Protein AF-Q0U1S1-F1 (afdb_monomer)

Mean predicted aligned error: 14.17 Å

Foldseek 3Di:
DDDDDPVVVVVVVPDDDDPVNDDDPDDDDDPPDDQADQDPVRDTDGDPVPDDDDDADPVHDPPDPDDPDPPDDPDPPDDPVSVCVVCVVVPVDDDPPPPPDDPDPDDDDPDDDDPDDDD

Secondary structure (DSSP, 8-state):
--PPPHHHHHHHTTSPPPTTTS-TT-----S----EEE-TTS-EEE-TTTS---PPPTT-STT------SS-----PPPHHHHHHHHHHTTSS-------S---TTPPPP---------

Solvent-accessible surface area (backbone atoms only — not comparable to full-atom values): 8631 Å² total; per-residue (Å²): 132,94,75,71,55,80,76,54,49,64,56,59,74,72,51,84,86,48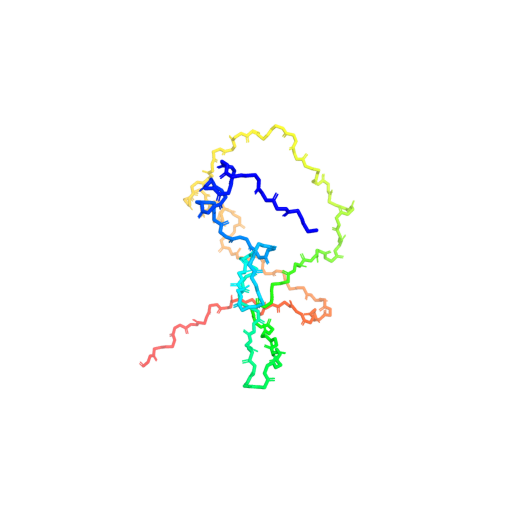,69,86,78,50,64,92,87,55,83,74,84,84,83,84,71,76,47,54,48,70,44,99,84,70,50,77,46,77,36,74,90,59,54,86,81,84,87,73,63,92,81,56,73,86,78,52,87,76,63,86,77,67,88,76,74,84,70,79,77,77,50,75,64,56,51,53,51,52,46,48,73,71,65,65,63,83,84,76,77,82,75,90,58,83,81,66,94,79,66,79,77,78,90,71,90,69,78,82,77,79,128

Radius of gyration: 27.04 Å; Cα contacts (8 Å, |Δi|>4): 31; chains: 1; bounding box: 55×60×64 Å

Structure (mmCIF, N/CA/C/O backbone):
data_AF-Q0U1S1-F1
#
_entry.id   AF-Q0U1S1-F1
#
loop_
_atom_site.group_PDB
_atom_site.id
_atom_site.type_symbol
_atom_site.label_atom_id
_atom_site.label_alt_id
_atom_site.label_comp_id
_atom_site.label_asym_id
_atom_site.label_entity_id
_atom_site.label_seq_id
_atom_site.pdbx_PDB_ins_code
_atom_site.Cartn_x
_atom_site.Cartn_y
_atom_site.Cartn_z
_atom_site.occupancy
_atom_site.B_iso_or_equiv
_atom_site.auth_seq_id
_atom_site.auth_comp_id
_atom_site.auth_asym_id
_atom_site.auth_atom_id
_atom_site.pdbx_PDB_model_num
ATOM 1 N N . MET A 1 1 ? -12.472 21.181 28.004 1.00 53.22 1 MET A N 1
ATOM 2 C CA . MET A 1 1 ? -13.151 20.145 27.190 1.00 53.22 1 MET A CA 1
ATOM 3 C C . MET A 1 1 ? -14.212 20.838 26.345 1.00 53.22 1 MET A C 1
ATOM 5 O O . MET A 1 1 ? -15.164 21.353 26.917 1.00 53.22 1 MET A O 1
ATOM 9 N N . PHE A 1 2 ? -14.015 20.954 25.030 1.00 59.69 2 PHE A N 1
ATOM 10 C CA . PHE A 1 2 ? -14.961 21.655 24.153 1.00 59.69 2 PHE A CA 1
ATOM 11 C C . PHE A 1 2 ? -16.276 20.865 24.080 1.00 59.69 2 PHE A C 1
ATOM 13 O O . PHE A 1 2 ? -16.295 19.739 23.588 1.00 59.69 2 PHE A O 1
ATOM 20 N N . LYS A 1 3 ? -17.364 21.423 24.624 1.00 61.31 3 LYS A N 1
ATOM 21 C CA . LYS A 1 3 ? -18.711 20.847 24.522 1.00 61.31 3 LYS A CA 1
ATOM 22 C C . LYS A 1 3 ? -19.432 21.520 23.358 1.00 61.31 3 LYS A C 1
ATOM 24 O O . LYS A 1 3 ? -19.480 22.743 23.295 1.00 61.31 3 LYS A O 1
ATOM 29 N N . ALA A 1 4 ? -19.967 20.725 22.436 1.00 65.75 4 ALA A N 1
ATOM 30 C CA . ALA A 1 4 ? -20.761 21.250 21.332 1.00 65.75 4 ALA A CA 1
ATOM 31 C C . ALA A 1 4 ? -22.046 21.912 21.857 1.00 65.75 4 ALA A C 1
ATOM 33 O O . ALA A 1 4 ? -22.696 21.384 22.759 1.00 65.75 4 ALA A O 1
ATOM 34 N N . THR A 1 5 ? -22.427 23.046 21.271 1.00 74.69 5 THR A N 1
ATOM 35 C CA . THR A 1 5 ? -23.701 23.728 21.528 1.00 74.69 5 THR A CA 1
ATOM 36 C C . THR A 1 5 ? -24.884 22.851 21.094 1.00 74.69 5 THR A C 1
ATOM 38 O O . THR A 1 5 ? -24.787 22.105 20.118 1.00 74.69 5 THR A O 1
ATOM 41 N N . ALA A 1 6 ? -26.015 22.945 21.803 1.00 74.00 6 ALA A N 1
ATOM 42 C CA . ALA A 1 6 ? -27.189 22.072 21.648 1.00 74.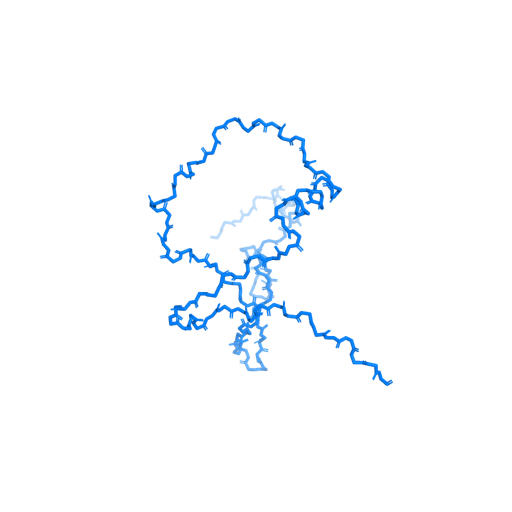00 6 ALA A CA 1
ATOM 43 C C . ALA A 1 6 ? -27.649 21.778 20.193 1.00 74.00 6 ALA A C 1
ATOM 45 O O . ALA A 1 6 ? -27.941 20.613 19.900 1.00 74.00 6 ALA A O 1
ATOM 46 N N . PRO A 1 7 ? -27.687 22.744 19.248 1.00 71.50 7 PRO A N 1
ATOM 47 C CA . PRO A 1 7 ? -28.027 22.438 17.854 1.00 71.50 7 PRO A CA 1
ATOM 48 C C . PRO A 1 7 ? -26.933 21.638 17.124 1.00 71.50 7 PRO A C 1
ATOM 50 O O . PRO A 1 7 ? -27.235 20.688 16.398 1.00 71.50 7 PRO A O 1
ATOM 53 N N . LEU A 1 8 ? -25.657 21.955 17.362 1.00 70.69 8 LEU A N 1
ATOM 54 C CA . LEU A 1 8 ? -24.514 21.294 16.726 1.00 70.69 8 LEU A CA 1
ATOM 55 C C . LEU A 1 8 ? -24.353 19.844 17.209 1.00 70.69 8 LEU A C 1
ATOM 57 O O . LEU A 1 8 ? -23.957 18.962 16.446 1.00 70.69 8 LEU A O 1
ATOM 61 N N . GLN A 1 9 ? -24.732 19.568 18.458 1.00 69.62 9 GLN A N 1
ATOM 62 C CA . GLN A 1 9 ? -24.668 18.235 19.054 1.00 69.62 9 GLN A CA 1
ATOM 63 C C . GLN A 1 9 ? -25.527 17.201 18.295 1.00 69.62 9 GLN A C 1
ATOM 65 O O . GLN A 1 9 ? -25.127 16.042 18.166 1.00 69.62 9 GLN A O 1
ATOM 70 N N . LYS A 1 10 ? -26.678 17.614 17.733 1.00 73.12 10 LYS A N 1
ATOM 71 C CA . LYS A 1 10 ? -27.540 16.745 16.905 1.00 73.12 10 LYS A CA 1
ATOM 72 C C . LYS A 1 10 ? -26.942 16.462 15.521 1.00 73.12 10 LYS A C 1
ATOM 74 O O . LYS A 1 10 ? -27.089 15.347 15.026 1.00 73.12 10 LYS A O 1
ATOM 79 N N . MET A 1 11 ? -26.250 17.430 14.914 1.00 72.88 11 MET A N 1
ATOM 80 C CA . MET A 1 11 ? -25.585 17.258 13.613 1.00 72.88 11 MET A CA 1
ATOM 81 C C . MET A 1 11 ? -24.329 16.385 13.713 1.00 72.88 11 MET A C 1
ATOM 83 O O . MET A 1 11 ? -24.132 15.504 12.879 1.00 72.88 11 MET A O 1
ATOM 87 N N . LEU A 1 12 ? -23.518 16.562 14.762 1.00 76.94 12 LEU A N 1
ATOM 88 C CA . LEU A 1 12 ? -22.283 15.793 14.966 1.00 76.94 12 LEU A CA 1
ATOM 89 C C . LEU A 1 12 ? -22.529 14.280 15.097 1.00 76.94 12 LEU A C 1
ATOM 91 O O . LEU A 1 12 ? -21.716 13.498 14.617 1.00 76.94 12 LEU A O 1
ATOM 95 N N . ARG A 1 13 ? -23.668 13.855 15.668 1.00 78.75 13 ARG A N 1
ATOM 96 C CA . ARG A 1 13 ? -24.053 12.430 15.771 1.00 78.75 13 ARG A CA 1
ATOM 97 C C . ARG A 1 13 ? -2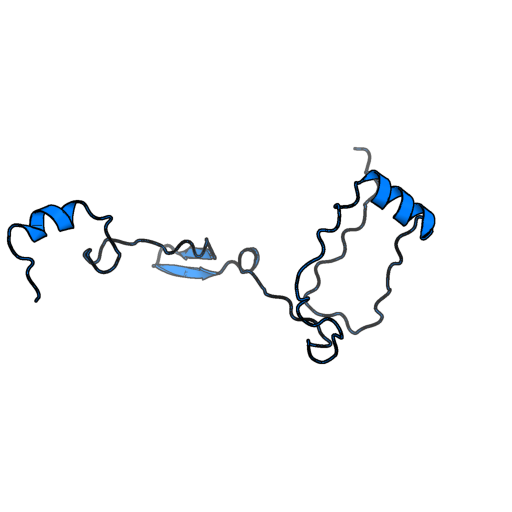4.298 11.740 14.425 1.00 78.75 13 ARG A C 1
ATOM 99 O O . ARG A 1 13 ? -24.346 10.515 14.397 1.00 78.75 13 ARG A O 1
ATOM 106 N N . ARG A 1 14 ? -24.506 12.496 13.343 1.00 84.69 14 ARG A N 1
ATOM 107 C CA . ARG A 1 14 ? -24.761 11.953 11.997 1.00 84.69 14 ARG A CA 1
ATOM 108 C C . ARG A 1 14 ? -23.499 11.853 11.145 1.00 84.69 14 ARG A C 1
ATOM 110 O O . ARG A 1 14 ? -23.531 11.220 10.095 1.00 84.69 14 ARG A O 1
ATOM 117 N N . LEU A 1 15 ? -22.405 12.485 11.570 1.00 88.81 15 LEU A N 1
ATOM 118 C CA . LEU A 1 15 ? -21.139 12.402 10.855 1.00 88.81 15 LEU A CA 1
ATOM 119 C C . LEU A 1 15 ? -20.487 11.031 11.088 1.00 88.81 15 LEU A C 1
ATOM 121 O O . LEU A 1 15 ? -20.613 10.464 12.175 1.00 88.81 15 LEU A O 1
ATOM 125 N N . PRO A 1 16 ? -19.765 10.491 10.092 1.00 89.50 16 PRO A N 1
ATOM 126 C CA . PRO A 1 16 ? -19.061 9.229 10.245 1.00 89.50 16 PRO A CA 1
ATOM 127 C C . PRO A 1 16 ? -17.998 9.339 11.340 1.00 89.50 16 PRO A C 1
ATOM 129 O O . PRO A 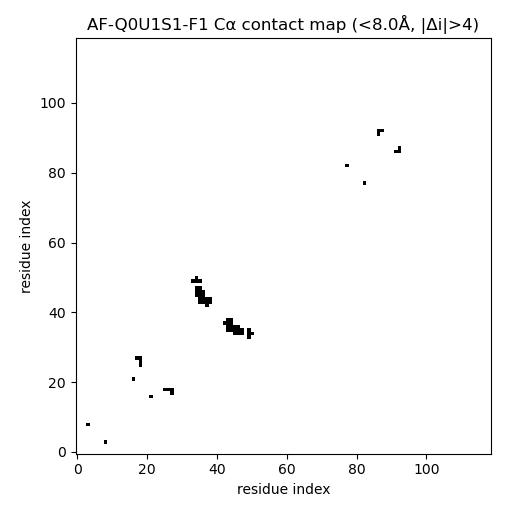1 16 ? -17.141 10.222 11.311 1.00 89.50 16 PRO A O 1
ATOM 132 N N . LEU A 1 17 ? -18.026 8.393 12.279 1.00 90.44 17 LEU A N 1
ATOM 133 C CA . LEU A 1 17 ? -17.155 8.412 13.447 1.00 90.44 17 LEU A CA 1
ATOM 134 C C . LEU A 1 17 ? -15.676 8.285 13.047 1.00 90.44 17 LEU A C 1
ATOM 136 O O . LEU A 1 17 ? -15.269 7.325 12.369 1.00 90.44 17 LEU A O 1
ATOM 140 N N . SER A 1 18 ? -14.869 9.255 13.471 1.00 90.62 18 SER A N 1
ATOM 141 C CA . SER A 1 18 ? -13.414 9.257 13.311 1.00 90.62 18 SER A CA 1
ATOM 142 C C . SER A 1 18 ? -12.710 8.684 14.543 1.00 90.62 18 SER A C 1
ATOM 144 O O . SER A 1 18 ? -13.266 8.630 15.640 1.00 90.62 18 SER A O 1
ATOM 146 N N . THR A 1 19 ? -11.448 8.286 14.378 1.00 92.00 19 THR A N 1
ATOM 147 C CA . THR A 1 19 ? -10.613 7.746 15.467 1.00 92.00 19 THR A CA 1
ATOM 148 C C . THR A 1 19 ? -10.386 8.732 16.613 1.00 92.00 19 THR A C 1
ATOM 150 O O . THR A 1 19 ? -10.038 8.315 17.709 1.00 92.00 19 THR A O 1
ATOM 153 N N . LYS A 1 20 ? -10.560 10.039 16.380 1.00 89.00 20 LYS A N 1
ATOM 154 C CA . LYS A 1 20 ? -10.336 11.094 17.385 1.00 89.00 20 LYS A CA 1
ATOM 155 C C . LYS A 1 20 ? -11.603 11.502 18.134 1.00 89.00 20 LYS A C 1
ATOM 157 O O . LYS A 1 20 ? -11.521 12.252 19.099 1.00 89.00 20 LYS A O 1
ATOM 162 N N . GLN A 1 21 ? -12.761 11.043 17.670 1.00 88.06 21 GLN A N 1
ATOM 163 C CA . GLN A 1 21 ? -14.062 11.340 18.271 1.00 88.06 21 GLN A CA 1
ATOM 164 C C . GLN A 1 21 ? -14.532 10.235 19.222 1.00 88.06 21 GLN A C 1
ATOM 166 O O . GLN A 1 21 ? -15.366 10.487 20.087 1.00 88.06 21 GLN A O 1
ATOM 171 N N . ALA A 1 22 ? -14.031 9.015 19.039 1.00 85.50 22 ALA A N 1
ATOM 172 C CA . ALA A 1 22 ? -14.450 7.844 19.790 1.00 85.50 22 ALA A CA 1
ATOM 173 C C . ALA A 1 22 ? -13.565 7.580 21.023 1.00 85.50 22 ALA A C 1
ATOM 175 O O . ALA A 1 22 ? -12.466 8.118 21.144 1.00 85.50 22 ALA A O 1
ATOM 176 N N . GLY A 1 23 ? -14.060 6.741 21.939 1.00 87.38 23 GLY A N 1
ATOM 177 C CA . GLY A 1 23 ? -13.305 6.263 23.101 1.00 87.38 23 GLY A CA 1
ATOM 178 C C . GLY A 1 23 ? -12.237 5.216 22.752 1.00 87.38 23 GLY A C 1
ATOM 179 O O . GLY A 1 23 ? -11.972 4.940 21.585 1.00 87.38 23 GLY A O 1
ATOM 180 N N . LYS A 1 24 ? -11.644 4.605 23.787 1.00 89.81 24 LYS A N 1
ATOM 181 C CA . LYS A 1 24 ? -10.479 3.704 23.674 1.00 89.81 24 LYS A CA 1
ATOM 182 C C . LYS A 1 24 ? -10.724 2.436 22.843 1.00 89.81 24 LYS A C 1
ATOM 184 O O . LYS A 1 24 ? -9.815 1.987 22.159 1.00 89.81 24 LYS A O 1
ATOM 189 N N . GLU A 1 25 ? -11.947 1.911 22.856 1.00 91.75 25 GLU A N 1
ATOM 190 C CA . GLU A 1 25 ? -12.292 0.633 22.209 1.00 91.75 25 GLU A CA 1
ATOM 191 C C . GLU A 1 25 ? -12.537 0.745 20.697 1.00 91.75 25 GLU A C 1
ATOM 193 O O . GLU A 1 25 ? -12.696 -0.257 20.001 1.00 91.75 25 GLU A O 1
ATOM 198 N N . TYR A 1 26 ? -12.602 1.964 20.156 1.00 94.94 26 TYR A N 1
ATOM 199 C CA . TYR A 1 26 ? -12.901 2.162 18.744 1.00 94.94 26 TYR A CA 1
ATOM 200 C C . TYR A 1 26 ? -11.626 2.233 17.910 1.00 94.94 26 TYR A C 1
ATOM 202 O O . TYR A 1 26 ? -10.949 3.263 17.844 1.00 94.94 26 TYR A O 1
ATOM 210 N N . TYR A 1 27 ? -11.343 1.146 17.200 1.00 93.75 27 TYR A N 1
ATOM 211 C CA . TYR A 1 27 ? -10.306 1.112 16.180 1.00 93.75 27 TYR A CA 1
ATOM 212 C C . TYR A 1 27 ? -10.898 1.326 14.782 1.00 93.75 27 TYR A C 1
ATOM 214 O O . TYR A 1 27 ? -11.868 0.680 14.388 1.00 93.75 27 TYR A O 1
ATOM 222 N N . LYS A 1 28 ? -10.273 2.205 13.993 1.00 95.50 28 LYS A N 1
ATOM 223 C CA . LYS A 1 28 ? -10.601 2.413 12.578 1.00 95.50 28 LYS A CA 1
ATOM 224 C C . LYS A 1 28 ? -9.312 2.558 11.777 1.00 95.50 28 LYS A C 1
ATOM 226 O O . LYS A 1 28 ? -8.489 3.419 12.079 1.00 95.50 28 LYS A O 1
ATOM 231 N N . GLY A 1 29 ? -9.145 1.709 10.764 1.00 94.06 29 GLY A N 1
ATOM 232 C CA . GLY A 1 29 ? -7.955 1.690 9.912 1.00 94.06 29 GLY A CA 1
ATOM 233 C C . GLY A 1 29 ? -7.977 2.731 8.785 1.00 94.06 29 GLY A C 1
ATOM 234 O O . GLY A 1 29 ? -9.034 3.212 8.382 1.00 94.06 29 GLY A O 1
ATOM 235 N N . ASN A 1 30 ? -6.796 3.008 8.222 1.00 95.00 30 ASN A N 1
ATOM 236 C CA . ASN A 1 30 ? -6.575 3.983 7.140 1.00 95.00 30 ASN A CA 1
ATOM 237 C C . ASN A 1 30 ? -6.277 3.327 5.775 1.00 95.00 30 ASN A C 1
ATOM 239 O O . ASN A 1 30 ? -5.553 3.891 4.965 1.00 95.00 30 ASN A O 1
ATOM 243 N N . LYS A 1 31 ? -6.791 2.113 5.523 1.00 95.12 31 LYS A N 1
ATOM 244 C CA . LYS A 1 31 ? -6.562 1.353 4.272 1.00 95.12 31 LYS A CA 1
ATOM 245 C C . LYS A 1 31 ? -5.078 1.109 3.922 1.00 95.12 31 LYS A C 1
ATOM 247 O O . LYS A 1 31 ? -4.726 0.998 2.756 1.00 95.12 31 LYS A O 1
ATOM 252 N N . VAL A 1 32 ? -4.212 0.963 4.927 1.00 92.81 32 VAL A N 1
ATOM 253 C CA . VAL A 1 32 ? -2.771 0.676 4.732 1.00 92.81 32 VAL A CA 1
ATOM 254 C C . VAL A 1 32 ? -2.524 -0.742 4.170 1.00 92.81 32 VAL A C 1
ATOM 256 O O . VAL A 1 32 ? -1.477 -1.020 3.582 1.00 92.81 32 VAL A O 1
ATOM 259 N N . GLY A 1 33 ? -3.518 -1.628 4.279 1.00 93.44 33 GLY A N 1
ATOM 260 C CA . GLY A 1 33 ? -3.414 -3.045 3.927 1.00 93.44 33 GLY A CA 1
ATOM 261 C C . GLY A 1 33 ? -2.964 -3.904 5.112 1.00 93.44 33 GLY A C 1
ATOM 262 O O . GLY A 1 33 ? -2.544 -3.384 6.146 1.00 93.44 33 GLY A O 1
ATOM 263 N N . LYS A 1 34 ? -3.091 -5.228 4.977 1.00 94.38 34 LYS A N 1
ATOM 264 C CA . LYS A 1 34 ? -2.618 -6.198 5.974 1.00 94.38 34 LYS A CA 1
ATOM 265 C C . LYS A 1 34 ? -1.126 -6.454 5.744 1.00 94.38 34 LYS A C 1
ATOM 267 O O . LYS A 1 34 ? -0.759 -6.885 4.661 1.00 94.38 34 LYS A O 1
ATOM 272 N N . LEU A 1 35 ? -0.298 -6.188 6.755 1.00 96.25 35 LEU A N 1
ATOM 273 C CA . LEU A 1 35 ? 1.169 -6.341 6.693 1.00 9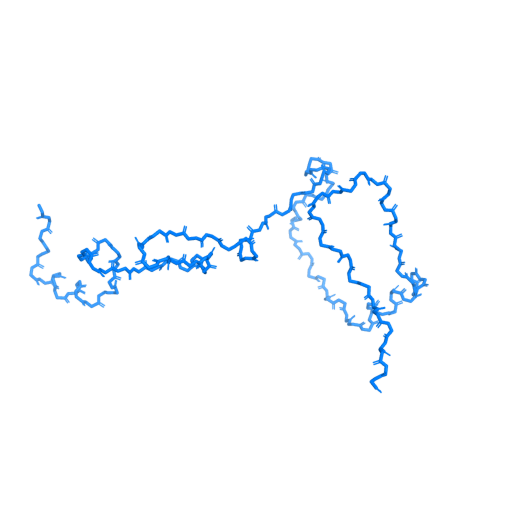6.25 35 LEU A CA 1
ATOM 274 C C . LEU A 1 35 ? 1.696 -7.508 7.543 1.00 96.25 35 LEU A C 1
ATOM 276 O O . LEU A 1 35 ? 2.901 -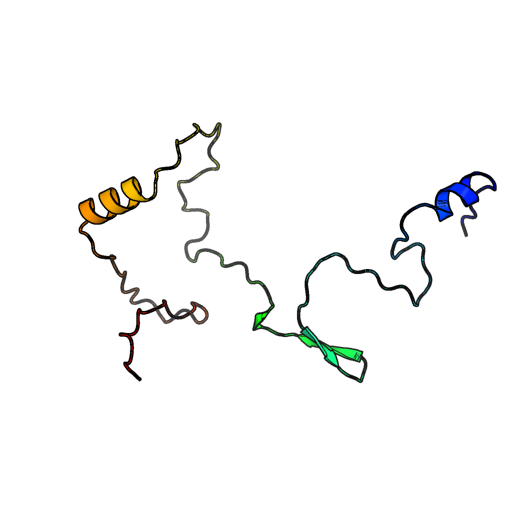7.679 7.690 1.00 96.25 35 LEU A O 1
ATOM 280 N N . GLY A 1 36 ? 0.805 -8.258 8.186 1.00 95.88 36 GLY A N 1
ATOM 281 C CA . GLY A 1 36 ? 1.176 -9.283 9.151 1.00 95.88 36 GLY A CA 1
ATOM 282 C C . GLY A 1 36 ? -0.007 -9.720 10.002 1.00 95.88 36 GLY A C 1
ATOM 283 O O . GLY A 1 36 ? -1.169 -9.499 9.638 1.00 95.88 36 GLY A O 1
ATOM 284 N N . THR A 1 37 ? 0.294 -10.327 11.146 1.00 96.44 37 THR A N 1
ATOM 285 C CA . THR A 1 37 ? -0.703 -10.874 12.073 1.00 96.44 37 THR A CA 1
ATOM 286 C C . THR A 1 37 ? -0.393 -10.453 13.508 1.00 96.44 37 THR A C 1
ATOM 288 O O . THR A 1 37 ? 0.765 -10.385 13.914 1.00 96.44 37 THR A O 1
ATOM 291 N N . ILE A 1 38 ? -1.434 -10.163 14.290 1.00 96.81 38 ILE A N 1
ATOM 292 C CA . ILE A 1 38 ? -1.305 -9.912 15.729 1.00 96.81 38 ILE A CA 1
ATOM 293 C C . ILE A 1 38 ? -1.349 -11.263 16.449 1.00 96.81 38 ILE A C 1
ATOM 295 O O . ILE A 1 38 ? -2.288 -12.039 16.285 1.00 96.81 38 ILE A O 1
ATOM 299 N N . THR A 1 39 ? -0.3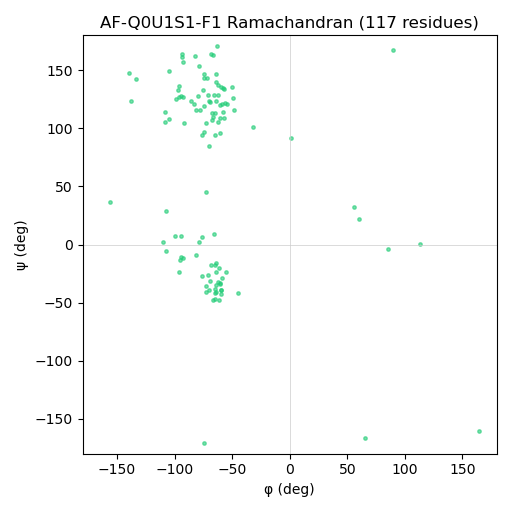11 -11.555 17.224 1.00 97.44 39 THR A N 1
ATOM 300 C CA . THR A 1 39 ? -0.214 -12.751 18.068 1.00 97.44 39 THR A CA 1
ATOM 301 C C . THR A 1 39 ? -1.241 -12.718 19.201 1.00 97.44 39 THR A C 1
ATOM 303 O O . THR A 1 39 ? -1.740 -11.659 19.579 1.00 97.44 39 THR A O 1
ATOM 306 N N . ARG A 1 40 ? -1.510 -13.872 19.824 1.00 96.81 40 ARG A N 1
ATOM 307 C CA . ARG A 1 40 ? -2.461 -13.973 20.949 1.00 96.81 40 ARG A CA 1
ATOM 308 C C . ARG A 1 40 ? -2.153 -13.038 22.129 1.00 96.81 40 ARG A C 1
ATOM 310 O O . ARG A 1 40 ? -3.052 -12.729 22.898 1.00 96.81 40 ARG A O 1
ATOM 317 N N . TYR A 1 41 ? -0.894 -12.623 22.276 1.00 96.88 41 TYR A N 1
ATOM 318 C CA . TYR A 1 41 ? -0.423 -11.745 23.351 1.00 96.88 41 TYR A CA 1
ATOM 319 C C . TYR A 1 41 ? -0.405 -10.261 22.950 1.00 96.88 41 TYR A C 1
ATOM 321 O O . TYR A 1 41 ? 0.126 -9.436 23.683 1.00 96.88 41 TYR A O 1
ATOM 329 N N . GLY A 1 42 ? -0.942 -9.910 21.778 1.00 94.88 42 GLY A N 1
ATOM 330 C CA . GLY A 1 42 ? -0.997 -8.530 21.292 1.00 94.88 42 GLY A CA 1
ATOM 331 C C . GLY A 1 42 ? 0.261 -8.048 20.563 1.00 94.88 42 GLY A C 1
ATOM 332 O O . GLY A 1 42 ? 0.247 -6.950 20.014 1.00 94.88 42 GLY A O 1
ATOM 333 N N . ASN A 1 43 ? 1.326 -8.856 20.483 1.00 97.44 43 ASN A N 1
ATOM 334 C CA . ASN A 1 43 ? 2.514 -8.512 19.691 1.00 97.44 43 ASN A CA 1
ATOM 335 C C . ASN A 1 43 ? 2.216 -8.621 18.193 1.00 97.44 43 ASN A C 1
ATOM 337 O O . ASN A 1 43 ? 1.519 -9.545 17.770 1.00 97.44 43 ASN A O 1
ATOM 341 N N . PHE A 1 44 ? 2.780 -7.725 17.386 1.00 97.12 44 PHE A N 1
ATOM 342 C CA . PHE A 1 44 ? 2.638 -7.750 15.931 1.00 97.12 44 PHE A CA 1
ATOM 343 C C . PHE A 1 44 ? 3.784 -8.532 15.275 1.00 97.12 44 PHE A C 1
ATOM 345 O O . PHE A 1 44 ? 4.951 -8.229 15.512 1.00 97.12 44 PHE A O 1
ATOM 352 N N . ALA A 1 45 ? 3.448 -9.514 14.437 1.00 96.88 45 ALA A N 1
ATOM 353 C CA . ALA A 1 45 ? 4.395 -10.281 13.631 1.00 96.88 45 ALA A CA 1
ATOM 354 C C . ALA A 1 45 ? 4.265 -9.881 12.144 1.00 96.88 45 ALA A C 1
ATOM 356 O O . ALA A 1 45 ? 3.203 -10.126 11.555 1.00 96.88 45 ALA A O 1
ATOM 357 N N . PRO A 1 46 ? 5.292 -9.253 11.537 1.00 96.25 46 PRO A N 1
ATOM 358 C CA . PRO A 1 46 ? 5.256 -8.827 10.139 1.00 96.25 46 PRO A CA 1
ATOM 359 C C . PRO A 1 46 ? 5.396 -10.009 9.169 1.00 96.25 46 PRO A C 1
ATOM 361 O O . PRO A 1 46 ? 6.166 -10.935 9.413 1.00 96.25 46 PRO A O 1
ATOM 364 N N . ASP A 1 47 ? 4.675 -9.945 8.049 1.00 96.19 47 ASP A N 1
ATOM 365 C CA . ASP A 1 47 ? 4.793 -10.871 6.920 1.00 96.19 47 ASP A CA 1
ATOM 366 C C . ASP A 1 47 ? 5.533 -10.183 5.767 1.00 96.19 47 ASP A C 1
ATOM 368 O O . ASP A 1 47 ? 4.989 -9.301 5.100 1.00 96.19 47 ASP A O 1
ATOM 372 N N . TRP A 1 48 ? 6.778 -10.595 5.529 1.00 93.25 48 TRP A N 1
ATOM 373 C CA . TRP A 1 48 ? 7.649 -10.004 4.512 1.00 93.25 48 TRP A CA 1
ATOM 374 C C . TRP A 1 48 ? 7.139 -10.183 3.083 1.00 93.25 48 TRP A C 1
ATOM 376 O O . TRP A 1 48 ? 7.458 -9.356 2.234 1.00 93.25 48 TRP A O 1
ATOM 386 N N . SER A 1 49 ? 6.307 -11.194 2.818 1.00 92.94 49 SER A N 1
ATOM 387 C CA . SER A 1 49 ? 5.715 -11.396 1.491 1.00 92.94 49 SER A CA 1
ATOM 388 C C . SER A 1 49 ? 4.659 -10.337 1.143 1.00 92.94 49 SER A C 1
ATOM 390 O O . SER A 1 49 ? 4.453 -10.018 -0.026 1.00 92.94 49 SER A O 1
ATOM 392 N N . ALA A 1 50 ? 4.016 -9.750 2.157 1.00 91.25 50 ALA A N 1
ATOM 393 C CA . ALA A 1 50 ? 2.985 -8.725 2.001 1.00 91.25 50 ALA A CA 1
ATOM 394 C C . ALA A 1 50 ? 3.543 -7.289 2.040 1.00 91.25 50 ALA A C 1
ATOM 396 O O . ALA A 1 50 ? 2.828 -6.326 1.730 1.00 91.25 50 ALA A O 1
ATOM 397 N N . ILE A 1 51 ? 4.805 -7.116 2.446 1.00 93.69 51 ILE A N 1
ATOM 398 C CA . ILE A 1 51 ? 5.451 -5.806 2.544 1.00 93.69 51 ILE A CA 1
ATOM 399 C C . ILE A 1 51 ? 5.866 -5.348 1.144 1.00 93.69 51 ILE A C 1
ATOM 401 O O . ILE A 1 51 ? 6.724 -5.933 0.493 1.00 93.69 51 ILE A O 1
ATOM 405 N N . ARG A 1 52 ? 5.251 -4.253 0.688 1.00 93.50 52 ARG A N 1
ATOM 406 C CA . ARG A 1 52 ? 5.563 -3.629 -0.602 1.00 93.50 52 ARG A CA 1
ATOM 407 C C . ARG A 1 52 ? 6.932 -2.954 -0.551 1.00 93.50 52 ARG A C 1
ATOM 409 O O . ARG A 1 52 ? 7.170 -2.118 0.321 1.00 93.50 52 ARG A O 1
ATOM 416 N N . THR A 1 53 ? 7.785 -3.261 -1.520 1.00 92.62 53 THR A N 1
ATOM 417 C CA . THR A 1 53 ? 9.064 -2.585 -1.749 1.00 92.62 53 THR A CA 1
ATOM 418 C C . THR A 1 53 ? 8.960 -1.665 -2.963 1.00 92.62 53 THR A C 1
ATOM 420 O O . THR A 1 53 ? 8.196 -1.916 -3.894 1.00 92.62 53 THR A O 1
ATOM 423 N N . TYR A 1 54 ? 9.719 -0.571 -2.948 1.00 91.25 54 TYR A N 1
ATOM 424 C CA . TYR A 1 54 ? 9.857 0.321 -4.097 1.00 91.25 54 TYR A CA 1
ATOM 425 C C . TYR A 1 54 ? 11.260 0.133 -4.665 1.00 91.25 54 TYR A C 1
ATOM 427 O O . TYR A 1 54 ? 12.239 0.558 -4.051 1.00 91.25 54 TYR A O 1
ATOM 435 N N . VAL A 1 55 ? 11.358 -0.558 -5.802 1.00 89.25 55 VAL A N 1
ATOM 436 C CA . VAL A 1 55 ? 12.642 -0.845 -6.450 1.00 89.25 55 VAL A CA 1
ATOM 437 C C . VAL A 1 55 ? 13.156 0.426 -7.115 1.00 89.25 55 VAL A C 1
ATOM 439 O O . VAL A 1 55 ? 12.503 0.991 -7.991 1.00 89.25 55 VAL A O 1
ATOM 442 N N . TYR A 1 56 ? 14.325 0.882 -6.678 1.00 84.25 56 TYR A N 1
ATOM 443 C CA . TYR A 1 56 ? 15.002 2.042 -7.244 1.00 84.25 56 TYR A CA 1
ATOM 444 C C . TYR A 1 56 ? 16.037 1.583 -8.286 1.00 84.25 56 TYR A C 1
ATOM 446 O O . TYR A 1 56 ? 16.752 0.613 -8.022 1.00 84.25 56 TYR A O 1
ATOM 454 N N . PRO A 1 57 ? 16.141 2.236 -9.461 1.00 85.38 57 PRO A N 1
ATOM 455 C CA . PRO A 1 57 ? 17.090 1.835 -10.495 1.00 85.38 57 PRO A CA 1
ATOM 456 C C . PRO A 1 57 ? 18.535 1.958 -10.000 1.00 85.38 57 PRO A C 1
ATOM 458 O O . PRO A 1 57 ? 18.905 2.963 -9.393 1.00 85.38 57 PRO A O 1
ATOM 461 N N . GLN A 1 58 ? 19.371 0.961 -10.307 1.00 84.12 58 GLN A N 1
ATOM 462 C CA . GLN A 1 58 ? 20.772 0.924 -9.864 1.00 84.12 58 GLN A CA 1
ATOM 463 C C . GLN A 1 58 ? 21.578 2.131 -10.366 1.00 84.12 58 GLN A C 1
ATOM 465 O O . GLN A 1 58 ? 22.350 2.719 -9.614 1.00 84.12 58 GLN A O 1
ATOM 470 N N . MET A 1 59 ? 21.333 2.555 -11.610 1.00 81.06 59 MET A N 1
ATOM 471 C CA . MET A 1 59 ? 21.984 3.721 -12.226 1.00 81.06 59 MET A CA 1
ATOM 472 C C . MET A 1 59 ? 21.390 5.071 -11.776 1.00 81.06 59 MET A C 1
ATOM 474 O O . MET A 1 59 ? 21.819 6.133 -12.231 1.00 81.06 59 MET A O 1
ATOM 478 N N . GLY A 1 60 ? 20.403 5.050 -10.875 1.00 83.12 60 GLY A N 1
ATOM 479 C CA . GLY A 1 60 ? 19.699 6.232 -10.392 1.00 83.12 60 GLY A CA 1
ATOM 480 C C . GLY A 1 60 ? 18.870 6.948 -11.463 1.00 83.12 60 GLY A C 1
ATOM 481 O O . GLY A 1 60 ? 18.597 6.423 -12.536 1.00 83.12 60 GLY A O 1
ATOM 482 N N . THR A 1 61 ? 18.439 8.167 -11.141 1.00 78.12 61 THR A N 1
ATOM 483 C CA . THR A 1 61 ? 17.563 9.004 -11.988 1.00 78.12 61 THR A CA 1
ATOM 484 C C . THR A 1 61 ? 18.284 10.191 -12.627 1.00 78.12 61 THR A C 1
ATOM 486 O O . THR A 1 61 ? 17.700 10.920 -13.418 1.00 78.12 61 THR A O 1
ATOM 489 N N . LYS A 1 62 ? 19.558 10.422 -12.290 1.00 76.50 62 LYS A N 1
ATOM 490 C CA . LYS A 1 62 ? 20.306 11.598 -12.769 1.00 76.50 62 LYS A CA 1
ATOM 491 C C . LYS A 1 62 ? 20.751 11.475 -14.227 1.00 76.50 62 LYS A C 1
ATOM 493 O O . LYS A 1 62 ? 20.889 12.491 -14.894 1.00 76.50 62 LYS A O 1
ATOM 498 N N . ASN A 1 63 ? 20.933 10.245 -14.705 1.00 69.81 63 ASN A N 1
ATOM 499 C CA . ASN A 1 63 ? 21.395 9.951 -16.063 1.00 69.81 63 ASN A CA 1
ATOM 500 C C . ASN A 1 63 ? 20.242 9.578 -17.011 1.00 69.81 63 ASN A C 1
ATOM 502 O O . ASN A 1 63 ? 20.493 9.146 -18.130 1.00 69.81 63 ASN A O 1
ATOM 506 N N . SER A 1 64 ? 18.979 9.699 -16.581 1.00 74.94 64 SER A N 1
ATOM 507 C CA . SER A 1 64 ? 17.846 9.497 -17.482 1.00 74.94 64 SER A CA 1
ATOM 508 C C . SER A 1 64 ? 17.605 10.770 -18.287 1.00 74.94 64 SER A C 1
ATOM 510 O O . SER A 1 64 ? 17.206 11.791 -17.730 1.00 74.94 64 SER A O 1
ATOM 512 N N . GLU A 1 65 ? 17.783 10.698 -19.602 1.00 74.12 65 GLU A N 1
ATOM 513 C CA . GLU A 1 65 ? 17.451 11.792 -20.529 1.00 74.12 65 GLU A CA 1
ATOM 514 C C . GLU A 1 65 ? 15.940 12.100 -20.556 1.00 74.12 65 GLU A C 1
ATOM 516 O O . GLU A 1 65 ? 15.504 13.163 -21.001 1.00 74.12 65 GLU A O 1
ATOM 521 N N . VAL A 1 66 ? 15.124 11.180 -20.032 1.00 71.38 66 VAL A N 1
ATOM 522 C CA . VAL A 1 66 ? 13.670 11.309 -19.941 1.00 71.38 66 VAL A CA 1
ATOM 523 C C . VAL A 1 66 ? 13.293 12.289 -18.826 1.00 71.38 66 VAL A C 1
ATOM 525 O O . VAL A 1 66 ? 13.199 11.937 -17.651 1.00 71.38 66 VAL A O 1
ATOM 528 N N . ARG A 1 67 ? 13.035 13.542 -19.202 1.00 66.75 67 ARG A N 1
ATOM 529 C CA . ARG A 1 67 ? 12.329 14.524 -18.363 1.00 66.75 67 ARG A CA 1
ATOM 530 C C . ARG A 1 67 ? 10.819 14.261 -18.425 1.00 66.75 67 ARG A C 1
ATOM 532 O O . ARG A 1 67 ? 10.339 13.729 -19.422 1.00 66.75 67 ARG A O 1
ATOM 539 N N . SER A 1 68 ? 10.069 14.650 -17.384 1.00 68.81 68 SER A N 1
ATOM 540 C CA . SER A 1 68 ? 8.596 14.605 -17.415 1.00 68.81 68 SER A CA 1
ATOM 541 C C . SER A 1 68 ? 8.105 15.251 -18.714 1.00 68.81 68 SER A C 1
ATOM 543 O O . SER A 1 68 ? 8.364 16.443 -18.911 1.00 68.81 68 SER A O 1
ATOM 545 N N . PRO A 1 69 ? 7.459 14.495 -19.613 1.00 63.72 69 PRO A N 1
ATOM 546 C CA . PRO A 1 69 ? 7.029 15.048 -20.879 1.00 63.72 69 PRO A CA 1
ATOM 547 C C . PRO A 1 69 ? 5.954 16.100 -20.594 1.00 63.72 69 PRO A C 1
ATOM 549 O O . PRO A 1 69 ? 5.005 15.837 -19.855 1.00 63.72 69 PRO A O 1
ATOM 552 N N . GLY A 1 70 ? 6.128 17.306 -21.142 1.00 69.50 70 GLY A N 1
ATOM 553 C CA . GLY A 1 70 ? 5.011 18.236 -21.324 1.00 69.50 70 GLY A CA 1
ATOM 554 C C . GLY A 1 70 ? 3.974 17.645 -22.286 1.00 69.50 70 GLY A C 1
ATOM 555 O O . GLY A 1 70 ? 4.230 16.597 -22.879 1.00 69.50 70 GLY A O 1
ATOM 556 N N . ASP A 1 71 ? 2.814 18.301 -22.390 1.00 59.94 71 ASP A N 1
ATOM 557 C CA . ASP A 1 71 ? 1.633 17.954 -23.202 1.00 59.94 71 ASP A CA 1
ATOM 558 C C . ASP A 1 71 ? 1.747 16.653 -24.007 1.00 59.94 71 ASP A C 1
ATOM 560 O O . ASP A 1 71 ? 2.239 16.600 -25.137 1.00 59.94 71 ASP A O 1
ATOM 564 N N . ALA A 1 72 ? 1.287 15.570 -23.380 1.00 61.25 72 ALA A N 1
ATOM 565 C CA . ALA A 1 72 ? 1.291 14.246 -23.966 1.00 61.25 72 ALA A CA 1
ATOM 566 C C . ALA A 1 72 ? 0.448 14.234 -25.250 1.00 61.25 72 ALA A C 1
ATOM 568 O O . ALA A 1 72 ? -0.785 14.263 -25.207 1.00 61.25 72 ALA A O 1
ATOM 569 N N . VAL A 1 73 ? 1.111 14.133 -26.404 1.00 63.03 73 VAL A N 1
ATOM 570 C CA . VAL A 1 73 ? 0.457 13.735 -27.652 1.00 63.03 73 VAL A CA 1
ATOM 571 C C . VAL A 1 73 ? -0.243 12.407 -27.379 1.00 63.03 73 VAL A C 1
ATOM 573 O O . VAL A 1 73 ? 0.396 11.431 -26.977 1.00 63.03 73 VAL A O 1
ATOM 576 N N . ARG A 1 74 ? -1.568 12.375 -27.562 1.00 58.72 74 ARG A N 1
ATOM 577 C CA . ARG A 1 74 ? -2.374 11.158 -27.434 1.00 58.72 74 ARG A CA 1
ATOM 578 C C . ARG A 1 74 ? -1.883 10.144 -28.462 1.00 58.72 74 ARG A C 1
ATOM 580 O O . ARG A 1 74 ? -2.277 10.188 -29.623 1.00 58.72 74 ARG A O 1
ATOM 587 N N . ARG A 1 75 ? -1.002 9.239 -28.042 1.00 62.34 75 ARG A N 1
ATOM 588 C CA . ARG A 1 75 ? -0.639 8.070 -28.839 1.00 62.34 75 ARG A CA 1
ATOM 589 C C . ARG A 1 75 ? -1.866 7.164 -28.874 1.00 62.34 75 ARG A C 1
ATOM 591 O O . ARG A 1 75 ? -2.374 6.792 -27.817 1.00 62.34 75 ARG A O 1
ATOM 598 N N . SER A 1 76 ? -2.355 6.841 -30.070 1.00 67.69 76 SER A N 1
ATOM 599 C CA . SER A 1 76 ? -3.281 5.720 -30.234 1.00 67.69 76 SER A CA 1
ATOM 600 C C . SER A 1 76 ? -2.550 4.487 -29.712 1.00 67.69 76 SER A C 1
ATOM 602 O O . SER A 1 76 ? -1.486 4.156 -30.231 1.00 67.69 76 SER A O 1
ATOM 604 N N . GLY A 1 77 ? -3.031 3.889 -28.621 1.00 67.12 77 GLY A N 1
ATOM 605 C CA . GLY A 1 77 ? -2.402 2.698 -28.054 1.00 67.12 77 GLY A CA 1
ATOM 606 C C . GLY A 1 77 ? -2.334 1.617 -29.129 1.00 67.12 77 GLY A C 1
ATOM 607 O O . GLY A 1 77 ? -3.367 1.282 -29.704 1.00 67.12 77 GLY A O 1
ATOM 608 N N . GLY A 1 78 ? -1.126 1.136 -29.437 1.00 74.56 78 GLY A N 1
ATOM 609 C CA . GLY A 1 78 ? -0.936 0.060 -30.408 1.00 74.56 78 GLY A CA 1
ATOM 610 C C . GLY A 1 78 ? -1.713 -1.177 -29.968 1.00 74.56 78 GLY A C 1
ATOM 611 O O . GLY A 1 78 ? -1.708 -1.531 -28.785 1.00 74.56 78 GLY A O 1
ATOM 612 N N . GLY A 1 79 ? -2.428 -1.802 -30.898 1.00 85.19 79 GLY A N 1
ATOM 613 C CA . GLY A 1 79 ? -3.171 -3.022 -30.620 1.00 85.19 79 GLY A CA 1
ATOM 614 C C . GLY A 1 79 ? -2.231 -4.198 -30.348 1.00 85.19 79 GLY A C 1
ATOM 615 O O . GLY A 1 79 ? -1.055 -4.180 -30.704 1.00 85.19 79 GLY A O 1
ATOM 616 N N . GLY A 1 80 ? -2.759 -5.280 -29.766 1.00 86.88 80 GLY A N 1
ATOM 617 C CA . GLY A 1 80 ? -1.969 -6.499 -29.542 1.00 86.88 80 GLY A CA 1
ATOM 618 C C . GLY A 1 80 ? -1.404 -7.111 -30.835 1.00 86.88 80 GLY A C 1
ATOM 619 O O . GLY A 1 80 ? -0.339 -7.717 -30.808 1.00 86.88 80 GLY A O 1
ATOM 620 N N . LYS A 1 81 ? -2.082 -6.913 -31.977 1.00 88.81 81 LYS A N 1
ATOM 621 C CA . LYS A 1 81 ? -1.584 -7.326 -33.301 1.00 88.81 81 LYS A CA 1
ATOM 622 C C . LYS A 1 81 ? -0.344 -6.530 -33.708 1.00 88.81 81 LYS A C 1
ATOM 624 O O . LYS A 1 81 ? 0.658 -7.141 -34.055 1.00 88.81 81 LYS A O 1
ATOM 629 N N . ASP A 1 82 ? -0.396 -5.208 -33.565 1.00 87.56 82 ASP A N 1
ATOM 630 C CA . ASP A 1 82 ? 0.719 -4.307 -33.877 1.00 87.56 82 ASP A CA 1
ATOM 631 C C . ASP A 1 82 ? 1.952 -4.643 -33.023 1.00 87.56 82 ASP A C 1
ATOM 633 O O . ASP A 1 82 ? 3.075 -4.652 -33.521 1.00 87.56 82 ASP A O 1
ATOM 637 N N . TYR A 1 83 ? 1.744 -4.992 -31.747 1.00 87.38 83 TYR A N 1
ATOM 638 C CA . TYR A 1 83 ? 2.813 -5.485 -30.876 1.00 87.38 83 TYR A CA 1
ATOM 639 C C . TYR A 1 83 ? 3.434 -6.789 -31.398 1.00 87.38 83 TYR A C 1
ATOM 641 O O . TYR A 1 83 ? 4.655 -6.890 -31.489 1.00 87.38 83 TYR A O 1
ATOM 649 N N . LEU A 1 84 ? 2.613 -7.779 -31.770 1.00 88.38 84 LEU A N 1
ATOM 650 C CA . LEU A 1 84 ? 3.105 -9.061 -32.287 1.00 88.38 84 LEU A CA 1
ATOM 651 C C . LEU A 1 84 ? 3.844 -8.907 -33.619 1.00 88.38 84 LEU A C 1
ATO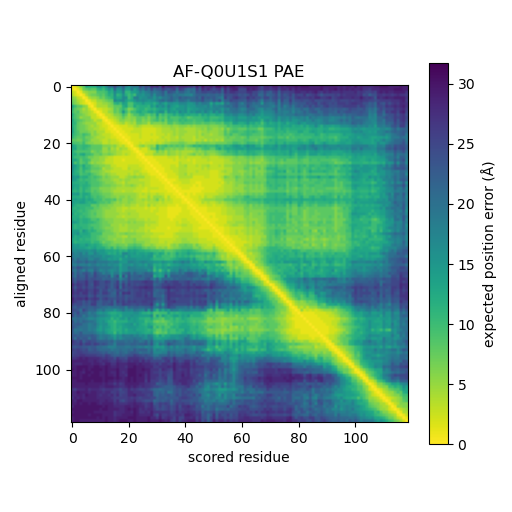M 653 O O . LEU A 1 84 ? 4.841 -9.589 -33.844 1.00 88.38 84 LEU A O 1
ATOM 657 N N . GLU A 1 85 ? 3.372 -8.032 -34.504 1.00 89.31 85 GLU A N 1
ATOM 658 C CA . GLU A 1 85 ? 4.059 -7.712 -35.756 1.00 89.31 85 GLU A CA 1
ATOM 659 C C . GLU A 1 85 ? 5.402 -7.031 -35.488 1.00 89.31 85 GLU A C 1
ATOM 661 O O . GLU A 1 85 ? 6.416 -7.472 -36.028 1.00 89.31 85 GLU A O 1
ATOM 666 N N . ALA A 1 86 ? 5.443 -6.035 -34.598 1.00 87.50 86 ALA A N 1
ATOM 667 C CA . ALA A 1 86 ? 6.681 -5.372 -34.197 1.00 87.50 86 ALA A CA 1
ATOM 668 C C . ALA A 1 86 ? 7.689 -6.347 -33.564 1.00 87.50 86 ALA A C 1
ATOM 670 O O . ALA A 1 86 ? 8.864 -6.314 -33.919 1.00 87.50 86 ALA A O 1
ATOM 671 N N . TRP A 1 87 ? 7.235 -7.254 -32.692 1.00 86.94 87 TRP A N 1
ATOM 672 C CA . TRP A 1 87 ? 8.076 -8.285 -32.070 1.00 86.94 87 TRP A CA 1
ATOM 673 C C . TRP A 1 87 ? 8.636 -9.283 -33.096 1.00 86.94 87 TRP A C 1
ATOM 675 O O . TRP A 1 87 ? 9.814 -9.643 -33.059 1.00 86.94 87 TRP A O 1
ATOM 685 N N . LYS A 1 88 ? 7.817 -9.698 -34.072 1.00 91.25 88 LYS A N 1
ATOM 686 C CA . LYS A 1 88 ? 8.279 -10.553 -35.178 1.00 91.25 88 LYS A CA 1
ATOM 687 C C . LYS A 1 88 ? 9.294 -9.829 -36.061 1.00 91.25 88 LYS A C 1
ATOM 689 O O . LYS A 1 88 ? 10.303 -10.425 -36.426 1.00 91.25 88 LYS A O 1
ATOM 694 N N . LEU A 1 89 ? 9.057 -8.553 -36.369 1.00 89.94 89 LEU A N 1
ATOM 695 C CA . LEU A 1 89 ? 9.987 -7.716 -37.131 1.00 89.94 89 LEU A CA 1
ATOM 696 C C . LEU A 1 89 ? 11.310 -7.495 -36.387 1.00 89.94 89 LEU A C 1
ATOM 698 O O . LEU A 1 89 ? 12.357 -7.474 -37.026 1.00 89.94 89 LEU A O 1
ATOM 702 N N . SER A 1 90 ? 11.290 -7.392 -35.053 1.00 85.31 90 SER A N 1
ATOM 703 C CA . SER A 1 90 ? 12.502 -7.277 -34.230 1.00 85.31 90 SER A CA 1
ATOM 704 C C . SER A 1 90 ? 13.258 -8.597 -34.041 1.00 85.31 90 SER A C 1
ATOM 706 O O . SER A 1 90 ? 14.220 -8.636 -33.281 1.00 85.31 90 SER A O 1
ATOM 708 N N . GLY A 1 91 ? 12.853 -9.669 -34.729 1.00 83.75 91 GLY A N 1
ATOM 709 C CA . GLY A 1 91 ? 13.581 -10.937 -34.769 1.00 83.75 91 GLY A CA 1
ATOM 710 C C . GLY A 1 91 ? 12.875 -12.113 -34.100 1.00 83.75 91 GLY A C 1
ATOM 711 O O . GLY A 1 91 ? 13.445 -13.201 -34.098 1.00 83.75 91 GLY A O 1
ATOM 712 N N . GLY A 1 92 ? 11.666 -11.934 -33.549 1.00 80.38 92 GLY A N 1
ATOM 713 C CA . GLY A 1 92 ? 10.824 -13.031 -33.049 1.00 80.38 92 GLY A CA 1
ATOM 714 C C . GLY A 1 92 ? 11.448 -13.872 -31.931 1.00 80.38 92 GLY A C 1
ATOM 715 O O . GLY A 1 92 ? 11.071 -15.029 -31.753 1.00 80.38 92 GLY A O 1
ATOM 716 N N . HIS A 1 93 ? 12.422 -13.315 -31.216 1.00 80.62 93 HIS A N 1
ATOM 717 C CA . HIS A 1 93 ? 13.052 -13.913 -30.049 1.00 80.62 93 HIS A CA 1
ATOM 718 C C . HIS A 1 93 ? 13.285 -12.826 -29.005 1.00 80.62 93 HIS A C 1
ATOM 720 O O . HIS A 1 93 ? 13.541 -11.668 -29.346 1.00 80.62 93 HIS A O 1
ATOM 726 N N . ASP A 1 94 ? 13.203 -13.202 -27.735 1.00 78.50 94 ASP A N 1
ATOM 727 C CA . ASP A 1 94 ? 13.503 -12.284 -26.647 1.00 78.50 94 ASP A CA 1
ATOM 728 C C . ASP A 1 94 ? 15.020 -12.181 -26.483 1.00 78.50 94 ASP A C 1
ATOM 730 O O . ASP A 1 94 ? 15.728 -13.184 -26.365 1.00 78.50 94 ASP A O 1
ATOM 734 N N . VAL A 1 95 ? 15.536 -10.952 -26.484 1.00 72.38 95 VAL A N 1
ATOM 735 C CA . VAL A 1 95 ? 16.944 -10.700 -26.175 1.00 72.38 95 VAL A CA 1
ATOM 736 C C . VAL A 1 95 ? 17.105 -10.821 -24.665 1.00 72.38 95 VAL A C 1
ATOM 738 O O . VAL A 1 95 ? 16.868 -9.869 -23.920 1.00 72.38 95 VAL A O 1
ATOM 741 N N . VAL A 1 96 ? 17.486 -12.009 -24.203 1.00 63.81 96 VAL A N 1
ATOM 742 C CA . VAL A 1 96 ? 17.846 -12.226 -22.802 1.00 63.81 96 VAL A CA 1
ATOM 743 C C . VAL A 1 96 ? 19.199 -11.557 -22.574 1.00 63.81 96 VAL A C 1
ATOM 745 O O . VAL A 1 96 ? 20.232 -12.048 -23.027 1.00 63.81 96 VAL A O 1
ATOM 748 N N . GLN A 1 97 ? 19.206 -10.403 -21.906 1.00 57.34 97 GLN A N 1
ATOM 749 C CA . GLN A 1 97 ? 20.452 -9.846 -21.390 1.00 57.34 97 GLN A CA 1
ATOM 750 C C . GLN A 1 97 ? 20.960 -10.771 -20.282 1.00 57.34 97 GLN A C 1
ATOM 752 O O . GLN A 1 97 ? 20.397 -10.829 -19.191 1.00 57.34 97 GLN A O 1
ATOM 757 N N . GLU A 1 98 ? 22.022 -11.522 -20.572 1.00 56.06 98 GLU A N 1
ATOM 758 C CA . GLU A 1 98 ? 22.810 -12.199 -19.546 1.00 56.06 98 GLU A CA 1
ATOM 759 C C . GLU A 1 98 ? 23.577 -11.139 -18.749 1.00 56.06 98 GLU A C 1
ATOM 761 O O . GLU A 1 98 ? 24.735 -10.824 -19.040 1.00 56.06 98 GLU A O 1
ATOM 766 N N . ASP A 1 99 ? 22.930 -10.553 -17.746 1.00 53.59 99 ASP A N 1
ATOM 767 C CA . ASP A 1 99 ? 23.597 -9.656 -16.813 1.00 53.59 99 ASP A CA 1
ATOM 768 C C . ASP A 1 99 ? 24.634 -10.455 -16.007 1.00 53.59 99 ASP A C 1
ATOM 770 O O . ASP A 1 99 ? 24.342 -11.041 -14.965 1.00 53.59 99 ASP A O 1
ATOM 774 N N . ARG A 1 100 ? 25.892 -10.459 -16.468 1.00 50.16 100 ARG A N 1
ATOM 775 C CA . ARG A 1 100 ? 27.070 -10.951 -15.724 1.00 50.16 100 ARG A CA 1
ATOM 776 C C . ARG A 1 100 ? 27.464 -9.984 -14.597 1.00 50.16 100 ARG A C 1
ATOM 778 O O . ARG A 1 100 ? 28.630 -9.627 -14.446 1.00 50.16 100 ARG A O 1
ATOM 785 N N . GLY A 1 101 ? 26.484 -9.508 -13.836 1.00 55.84 101 GLY A N 1
ATOM 786 C CA . GLY A 1 101 ? 26.680 -8.713 -12.627 1.00 55.84 101 GLY A CA 1
ATOM 787 C C . GLY A 1 101 ? 26.704 -9.603 -11.381 1.00 55.84 101 GLY A C 1
ATOM 788 O O . GLY A 1 101 ? 26.151 -10.704 -11.406 1.00 55.84 101 GLY A O 1
ATOM 789 N N . PRO A 1 102 ? 27.323 -9.164 -10.267 1.00 53.03 102 PRO A N 1
ATOM 790 C CA . PRO A 1 102 ? 27.221 -9.889 -9.009 1.00 53.03 102 PRO A CA 1
ATOM 791 C C . PRO A 1 102 ? 25.743 -9.975 -8.627 1.00 53.03 102 PRO A C 1
ATOM 793 O O . PRO A 1 102 ? 25.074 -8.950 -8.495 1.00 53.03 102 PRO A O 1
ATOM 796 N N . THR A 1 103 ? 25.253 -11.208 -8.498 1.00 54.41 103 THR A N 1
ATOM 797 C CA . THR A 1 103 ? 23.893 -11.607 -8.119 1.00 54.41 103 THR A CA 1
ATOM 798 C C . THR A 1 103 ? 23.270 -10.594 -7.164 1.00 54.41 103 THR A C 1
ATOM 800 O O . THR A 1 103 ? 23.593 -10.554 -5.975 1.00 54.41 103 THR A O 1
ATOM 803 N N . SER A 1 104 ? 22.405 -9.726 -7.689 1.00 51.91 104 SER A N 1
ATOM 804 C CA . SER A 1 104 ? 21.698 -8.774 -6.844 1.00 51.91 104 SER A CA 1
ATOM 805 C C . SER A 1 104 ? 20.689 -9.556 -6.002 1.00 51.91 104 SER A C 1
ATOM 807 O O . SER A 1 104 ? 19.874 -10.319 -6.513 1.00 51.91 104 SER A O 1
ATOM 809 N N . LEU A 1 105 ? 20.794 -9.409 -4.682 1.00 54.44 105 LEU A N 1
ATOM 810 C CA . LEU A 1 105 ? 20.158 -10.254 -3.662 1.00 54.44 105 LEU A CA 1
ATOM 811 C C . LEU A 1 105 ? 18.617 -10.190 -3.617 1.00 54.44 105 LEU A C 1
ATOM 813 O O . LEU A 1 105 ? 18.022 -10.673 -2.657 1.00 54.44 105 LEU A O 1
ATOM 817 N N . ASN A 1 106 ? 17.953 -9.555 -4.586 1.00 55.56 106 ASN A N 1
ATOM 818 C CA . ASN A 1 106 ? 16.513 -9.319 -4.504 1.00 55.56 106 ASN A CA 1
ATOM 819 C C . ASN A 1 106 ? 15.822 -9.115 -5.863 1.00 55.56 106 ASN A C 1
ATOM 821 O O . ASN A 1 106 ? 14.925 -8.280 -5.981 1.00 55.56 106 ASN A O 1
ATOM 825 N N . ILE A 1 107 ? 16.249 -9.836 -6.903 1.00 59.44 107 ILE A N 1
ATOM 826 C CA . ILE A 1 107 ? 15.463 -9.950 -8.138 1.00 59.44 107 ILE A CA 1
ATOM 827 C C . ILE A 1 107 ? 14.715 -11.290 -8.078 1.00 59.44 107 ILE A C 1
ATOM 829 O O . ILE A 1 107 ? 15.359 -12.320 -7.860 1.00 59.44 107 ILE A O 1
ATOM 833 N N . PRO A 1 108 ? 13.374 -11.316 -8.217 1.00 59.00 108 PRO A N 1
ATOM 834 C CA . PRO A 1 108 ? 12.657 -12.575 -8.365 1.00 59.00 108 PRO A CA 1
ATOM 835 C C . PRO A 1 108 ? 13.168 -13.285 -9.619 1.00 59.00 108 PRO A C 1
ATOM 837 O O . PRO A 1 108 ? 13.342 -12.646 -10.655 1.00 59.00 108 PRO A O 1
ATOM 840 N N . VAL A 1 109 ? 13.419 -14.592 -9.513 1.00 63.22 109 VAL A N 1
ATOM 841 C CA . VAL A 1 109 ? 13.896 -15.406 -10.640 1.00 63.22 109 VAL A CA 1
ATOM 842 C C . VAL A 1 109 ? 12.994 -15.136 -11.852 1.00 63.22 109 VAL A C 1
ATOM 844 O O . VAL A 1 109 ? 11.769 -15.232 -11.700 1.00 63.22 109 VAL A O 1
ATOM 847 N N . PRO A 1 110 ? 13.558 -14.763 -13.017 1.00 60.94 110 PRO A N 1
ATOM 848 C CA . PRO A 1 110 ? 12.781 -14.607 -14.236 1.00 60.94 110 PRO A CA 1
ATOM 849 C C . PRO A 1 110 ? 11.915 -15.846 -14.466 1.00 60.94 110 PRO A C 1
ATOM 851 O O . PRO A 1 110 ? 12.358 -16.976 -14.263 1.00 60.94 110 PRO A O 1
ATOM 854 N N . PHE A 1 111 ? 10.650 -15.636 -14.821 1.00 57.78 111 PHE A N 1
ATOM 855 C CA . PHE A 1 111 ? 9.757 -16.743 -15.132 1.00 57.78 111 PHE A CA 1
ATOM 856 C C . PHE A 1 111 ? 10.268 -17.451 -16.391 1.00 57.78 111 PHE A C 1
ATOM 858 O O . PHE A 1 111 ? 10.254 -16.873 -17.474 1.00 57.78 111 PHE A O 1
ATOM 865 N N . GLU A 1 112 ? 10.713 -18.695 -16.238 1.00 67.31 112 GLU A N 1
ATOM 866 C CA . GLU A 1 112 ? 11.025 -19.589 -17.350 1.00 67.31 112 GLU A CA 1
ATOM 867 C C . GLU A 1 112 ? 9.797 -20.458 -17.653 1.00 67.31 112 GLU A C 1
ATOM 869 O O . GLU A 1 112 ? 9.250 -21.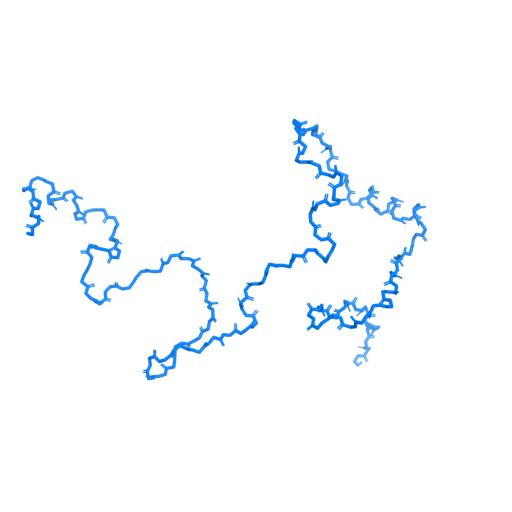109 -16.752 1.00 67.31 112 GLU A O 1
ATOM 874 N N . GLU A 1 113 ? 9.360 -20.490 -18.917 1.00 58.78 113 GLU A N 1
ATOM 875 C CA . GLU A 1 113 ? 8.345 -21.443 -19.369 1.00 58.78 113 GLU A CA 1
ATOM 876 C C . GLU A 1 113 ? 8.886 -22.866 -19.209 1.00 58.78 113 GLU A C 1
ATOM 878 O O . GLU A 1 113 ? 9.741 -23.332 -19.963 1.00 58.78 113 GLU A O 1
ATOM 883 N N . ARG A 1 114 ? 8.385 -23.583 -18.201 1.00 70.94 114 ARG A N 1
ATOM 884 C CA . ARG A 1 114 ? 8.688 -25.007 -18.053 1.00 70.94 114 ARG A CA 1
ATOM 885 C C . ARG A 1 114 ? 7.876 -25.778 -19.091 1.00 70.94 114 ARG A C 1
ATOM 887 O O . ARG A 1 114 ? 6.668 -25.541 -19.185 1.00 70.94 114 ARG A O 1
ATOM 894 N N . PRO A 1 115 ? 8.482 -26.721 -19.837 1.00 69.94 115 PRO A N 1
ATOM 895 C CA . PRO A 1 115 ? 7.720 -27.575 -20.735 1.00 69.94 115 PRO A CA 1
ATOM 896 C C . PRO A 1 115 ? 6.643 -28.300 -19.926 1.00 69.94 115 PRO A C 1
ATOM 898 O O . PRO A 1 115 ? 6.915 -28.802 -18.834 1.00 69.94 115 PRO A O 1
ATOM 901 N N . ALA A 1 116 ? 5.413 -28.318 -20.442 1.00 65.25 116 ALA A N 1
ATOM 902 C CA . ALA A 1 116 ? 4.289 -28.949 -19.767 1.00 65.25 116 ALA A CA 1
ATOM 903 C C . ALA A 1 116 ? 4.607 -30.427 -19.498 1.00 65.25 116 ALA A C 1
ATOM 905 O O . ALA A 1 116 ? 4.648 -31.245 -20.421 1.00 65.25 116 ALA A O 1
ATOM 906 N N . THR A 1 117 ? 4.837 -30.775 -18.232 1.00 61.75 117 THR A N 1
ATOM 907 C CA . THR A 1 117 ? 4.978 -32.169 -17.822 1.00 61.75 117 THR A CA 1
ATOM 908 C C . THR A 1 117 ? 3.622 -32.834 -18.013 1.00 61.75 117 THR A C 1
ATOM 910 O O . THR A 1 117 ? 2.666 -32.516 -17.306 1.00 61.75 117 THR A O 1
ATOM 913 N N . LYS A 1 118 ? 3.517 -33.725 -19.004 1.00 55.50 118 LYS A N 1
ATOM 914 C CA . LYS A 1 118 ? 2.356 -34.610 -19.126 1.00 55.50 118 LYS A CA 1
ATOM 915 C C . LYS A 1 118 ? 2.295 -35.458 -17.855 1.00 55.50 118 LYS A C 1
ATOM 917 O O . LYS A 1 118 ? 3.274 -36.131 -17.535 1.00 55.50 118 LYS A O 1
ATOM 922 N N . SER A 1 119 ? 1.186 -35.330 -17.126 1.00 59.28 119 SER A N 1
ATOM 923 C CA . SER A 1 119 ? 0.844 -36.209 -16.004 1.00 59.28 119 SER A CA 1
ATOM 924 C C . SER A 1 119 ? 0.672 -37.651 -16.462 1.00 59.28 119 SER A C 1
ATOM 926 O O . SER A 1 119 ? 0.341 -37.860 -17.652 1.00 59.28 119 SER A O 1
#

Sequence (119 aa):
MFKATAPLQKMLRRLPLSTKQAGKEYYKGNKVGKLGTITRYGNFAPDWSAIRTYVYPQMGTKNSEVRSPGDAVRRSGGGGKDYLEAWKLSGGHDVVQEDRGPTSLNIPVPFEERPATKS

Organism: Phaeosphaeria nodorum (strain SN15 / ATCC MYA-4574 / FGSC 10173) (NCBI:txid321614)

pLDDT: mean 78.35, std 14.43, range [50.16, 97.44]

InterPro domains:
  IPR019189 Large ribosomal subunit protein mL41 [PF09809] (13-60)
  IPR019189 Large ribosomal subunit protein mL41 [PTHR21338] (12-58)

Nearest PDB structures (foldseek):
  6ywy-assembly1_3  TM=7.148E-01  e=3.000E-04  Neurospora crassa
  3j6b-assembly1_3  TM=6.314E-01  e=1.092E-02  Saccharomyces cerevisiae
  6xyw-assembly1_AG  TM=6.966E-01  e=1.832E-01  Arabidopsis thaliana
  4v1a-assembly1_e  TM=5.565E-01  e=3.707E-01  Sus scrofa